Protein AF-A0A7K2AKV0-F1 (afdb_monomer_lite)

Foldseek 3Di:
DDDPDDPPPPVPQAAQQNQPVQQDDPANLNSCPPSVLSNLLSCVVDPCNCRSDVDHHDDDDPDLVPRLQSLLLNVLLCVVVVHDRDPSSLVAADPAAEEHNDHPPPCPDPQNVQQVVAFDPSCVSRSYTGQSLSNCRNPPCSPPDSD

Structure (mmCIF, N/CA/C/O backbone):
data_AF-A0A7K2AKV0-F1
#
_entry.id   AF-A0A7K2AKV0-F1
#
loop_
_atom_site.group_PDB
_atom_site.id
_atom_site.type_symbol
_atom_site.label_atom_id
_atom_site.label_alt_id
_atom_site.label_comp_id
_atom_site.label_asym_id
_atom_site.label_entity_id
_atom_site.label_seq_id
_atom_site.pdbx_PDB_ins_code
_atom_site.Cartn_x
_atom_site.Cartn_y
_atom_site.Cartn_z
_atom_site.occupancy
_atom_site.B_iso_or_equiv
_atom_site.auth_seq_id
_atom_site.auth_comp_id
_atom_site.auth_asym_id
_atom_site.auth_atom_id
_atom_site.pdbx_PDB_model_num
ATOM 1 N N . MET A 1 1 ? 7.715 38.175 28.237 1.00 42.09 1 MET A N 1
ATOM 2 C CA . MET A 1 1 ? 8.351 36.892 27.864 1.00 42.09 1 MET A CA 1
ATOM 3 C C . MET A 1 1 ? 7.402 36.137 26.947 1.00 42.09 1 MET A C 1
ATOM 5 O O . MET A 1 1 ? 6.282 35.895 27.380 1.00 42.09 1 MET A O 1
ATOM 9 N N . PRO A 1 2 ? 7.775 35.818 25.699 1.00 36.16 2 PRO A N 1
ATOM 10 C CA . PRO A 1 2 ? 6.912 35.040 24.821 1.00 36.16 2 PRO A CA 1
ATOM 11 C C . PRO A 1 2 ? 6.928 33.572 25.266 1.00 36.16 2 PRO A C 1
ATOM 13 O O . PRO A 1 2 ? 7.983 32.948 25.382 1.00 36.16 2 PRO A O 1
ATOM 16 N N . THR A 1 3 ? 5.750 33.033 25.563 1.00 41.03 3 THR A N 1
ATOM 17 C CA . THR A 1 3 ? 5.542 31.627 25.902 1.00 41.03 3 THR A CA 1
ATOM 18 C C . THR A 1 3 ? 5.822 30.766 24.670 1.00 41.03 3 THR A C 1
ATOM 20 O O . THR A 1 3 ? 5.156 30.882 23.644 1.00 41.03 3 THR A O 1
ATOM 23 N N . ARG A 1 4 ? 6.828 29.885 24.756 1.00 45.09 4 ARG A N 1
ATOM 24 C CA . ARG A 1 4 ? 7.046 28.819 23.766 1.00 45.09 4 ARG A CA 1
ATOM 25 C C . ARG A 1 4 ? 5.832 27.890 23.792 1.00 45.09 4 ARG A C 1
ATOM 27 O O . ARG A 1 4 ? 5.742 27.012 24.648 1.00 45.09 4 ARG A O 1
ATOM 34 N N . GLY A 1 5 ? 4.899 28.083 22.863 1.00 40.62 5 GLY A N 1
ATOM 35 C CA . GLY A 1 5 ? 3.890 27.076 22.561 1.00 40.62 5 GLY A CA 1
ATOM 36 C C . GLY A 1 5 ? 4.604 25.774 22.203 1.00 40.62 5 GLY A C 1
ATOM 37 O O . GLY A 1 5 ? 5.492 25.772 21.349 1.00 40.62 5 GLY A O 1
ATOM 38 N N . LYS A 1 6 ? 4.271 24.676 22.892 1.00 42.97 6 LYS A N 1
ATOM 39 C CA . LYS A 1 6 ? 4.756 23.346 22.507 1.00 42.97 6 LYS A CA 1
ATOM 40 C C . LYS A 1 6 ? 4.389 23.139 21.033 1.00 42.97 6 LYS A C 1
ATOM 42 O O . LYS A 1 6 ? 3.212 23.314 20.709 1.00 42.97 6 LYS A O 1
ATOM 47 N N . PRO A 1 7 ? 5.331 22.780 20.145 1.00 36.53 7 PRO A N 1
ATOM 48 C CA . PRO A 1 7 ? 4.973 22.411 18.789 1.00 36.53 7 PRO A CA 1
ATOM 49 C C . PRO A 1 7 ? 4.065 21.183 18.871 1.00 36.53 7 PRO A C 1
ATOM 51 O O . PRO A 1 7 ? 4.494 20.072 19.177 1.00 36.53 7 PRO A O 1
ATOM 54 N N . SER A 1 8 ? 2.771 21.409 18.660 1.00 39.66 8 SER A N 1
ATOM 55 C CA . SER A 1 8 ? 1.798 20.356 18.426 1.00 39.66 8 SER A CA 1
ATOM 56 C C . SER A 1 8 ? 2.092 19.813 17.034 1.00 39.66 8 SER A C 1
ATOM 58 O O . SER A 1 8 ? 1.517 20.272 16.047 1.00 39.66 8 SER A O 1
ATOM 60 N N . PHE A 1 9 ? 2.988 18.834 16.947 1.00 36.91 9 PHE A N 1
ATOM 61 C CA . PHE A 1 9 ? 3.059 17.962 15.785 1.00 36.91 9 PHE A CA 1
ATOM 62 C C . PHE A 1 9 ? 1.775 17.131 15.770 1.00 36.91 9 PHE A C 1
ATOM 64 O O . PHE A 1 9 ? 1.745 15.988 16.223 1.00 36.91 9 PHE A O 1
ATOM 71 N N . ARG A 1 10 ? 0.676 17.712 15.273 1.00 40.78 10 ARG A N 1
ATOM 72 C CA . ARG A 1 10 ? -0.409 16.901 14.729 1.00 40.78 10 ARG A CA 1
ATOM 73 C C . ARG A 1 10 ? 0.217 16.200 13.537 1.00 40.78 10 ARG A C 1
ATOM 75 O O . ARG A 1 10 ? 0.353 16.796 12.474 1.00 40.78 10 ARG A O 1
ATOM 82 N N . VAL A 1 11 ? 0.704 14.981 13.756 1.00 48.03 11 VAL A N 1
ATOM 83 C CA . VAL A 1 11 ? 1.132 14.098 12.676 1.00 48.03 11 VAL A CA 1
ATOM 84 C C . VAL A 1 11 ? -0.099 13.938 11.800 1.00 48.03 11 VAL A C 1
ATOM 86 O O . VAL A 1 11 ? -1.074 13.305 12.205 1.00 48.03 11 VAL A O 1
ATOM 89 N N . ARG A 1 12 ? -0.110 14.633 10.662 1.00 55.84 12 ARG A N 1
ATOM 90 C CA . ARG A 1 12 ? -1.173 14.516 9.672 1.00 55.84 12 ARG A CA 1
ATOM 91 C C . ARG A 1 12 ? -1.122 13.065 9.194 1.00 55.84 12 ARG A C 1
ATOM 93 O O . ARG A 1 12 ? -0.135 12.672 8.579 1.00 55.84 12 ARG A O 1
ATOM 100 N N . ARG A 1 13 ? -2.105 12.262 9.610 1.00 66.75 13 ARG A N 1
ATOM 101 C CA . ARG A 1 13 ? -2.218 10.845 9.238 1.00 66.75 13 ARG A CA 1
ATOM 102 C C . ARG A 1 13 ? -2.481 10.788 7.738 1.00 66.75 13 ARG A C 1
ATOM 104 O O . ARG A 1 13 ? -3.388 11.485 7.295 1.00 66.75 13 ARG A O 1
ATOM 111 N N . ARG A 1 14 ? -1.713 9.998 6.987 1.00 79.12 14 ARG A N 1
ATOM 112 C CA . ARG A 1 14 ? -1.933 9.857 5.541 1.00 79.12 14 ARG A CA 1
ATOM 113 C C . ARG A 1 14 ? -3.103 8.930 5.247 1.00 79.12 14 ARG A C 1
ATOM 115 O O . ARG A 1 14 ? -3.079 7.780 5.677 1.00 79.12 14 ARG A O 1
ATOM 122 N N . ALA A 1 15 ? -4.081 9.399 4.485 1.00 89.56 15 ALA A N 1
ATOM 123 C CA . ALA A 1 15 ? -5.055 8.534 3.827 1.00 89.56 15 ALA A CA 1
ATOM 124 C C . ALA A 1 15 ? -4.442 7.887 2.571 1.00 89.56 15 ALA A C 1
ATOM 126 O O . ALA A 1 15 ? -3.445 8.372 2.030 1.00 89.56 15 ALA A O 1
ATOM 127 N N . ALA A 1 16 ? -5.048 6.803 2.081 1.00 83.06 16 ALA A N 1
ATOM 128 C CA . ALA A 1 16 ? -4.631 6.140 0.847 1.00 83.06 16 ALA A CA 1
ATOM 129 C C . ALA A 1 16 ? -4.667 7.112 -0.345 1.00 83.06 16 ALA A C 1
ATOM 131 O O . ALA A 1 16 ? -3.718 7.150 -1.128 1.00 83.06 16 ALA A O 1
ATOM 132 N N . ALA A 1 17 ? -5.698 7.961 -0.411 1.00 90.25 17 ALA A N 1
ATOM 133 C CA . ALA A 1 17 ? -5.867 8.991 -1.433 1.00 90.25 17 ALA A CA 1
ATOM 134 C C . ALA A 1 17 ? -4.683 9.973 -1.545 1.00 90.25 17 ALA A C 1
ATOM 136 O O . ALA A 1 17 ? -4.392 10.483 -2.626 1.00 90.25 17 ALA A O 1
ATOM 137 N N . GLU A 1 18 ? -3.952 10.206 -0.451 1.00 88.62 18 GLU A N 1
ATOM 138 C CA . GLU A 1 18 ? -2.829 11.149 -0.407 1.00 88.62 18 GLU A CA 1
ATOM 139 C C . GLU A 1 18 ? -1.503 10.529 -0.885 1.00 88.62 18 GLU A C 1
ATOM 141 O O . GLU A 1 18 ? -0.507 11.237 -1.013 1.00 88.62 18 GLU A O 1
ATOM 146 N N . LEU A 1 19 ? -1.433 9.216 -1.128 1.00 87.88 19 LEU A N 1
ATOM 147 C CA . LEU A 1 19 ? -0.161 8.530 -1.375 1.00 87.88 19 LEU A CA 1
ATOM 148 C C . LEU A 1 19 ? 0.541 8.897 -2.695 1.00 87.88 19 LEU A C 1
ATOM 150 O O . LEU A 1 19 ? 1.747 9.159 -2.631 1.00 87.88 19 LEU A O 1
ATOM 154 N N . PRO A 1 20 ? -0.126 8.934 -3.868 1.00 88.69 20 PRO A N 1
ATOM 155 C CA . PRO A 1 20 ? 0.562 9.123 -5.148 1.00 88.69 20 PRO A CA 1
ATOM 156 C C . PRO A 1 20 ? 1.412 10.404 -5.234 1.00 88.69 20 PRO A C 1
ATOM 158 O O . PRO A 1 20 ? 2.581 10.295 -5.606 1.00 88.69 20 PRO A O 1
ATOM 161 N N . PRO A 1 21 ? 0.929 11.592 -4.803 1.00 86.06 21 PRO A N 1
ATOM 162 C CA . PRO A 1 21 ? 1.737 12.818 -4.797 1.00 86.06 21 PRO A CA 1
ATOM 163 C C . PRO A 1 21 ? 3.001 12.745 -3.934 1.00 86.06 21 PRO A C 1
ATOM 165 O O . PRO A 1 21 ? 3.918 13.548 -4.094 1.00 86.06 21 PRO A O 1
ATOM 168 N N . HIS A 1 22 ? 3.051 11.815 -2.981 1.00 84.31 22 HIS A N 1
ATOM 169 C CA . HIS A 1 22 ? 4.176 11.662 -2.072 1.00 84.31 22 HIS A CA 1
ATOM 170 C C . HIS A 1 22 ? 5.199 10.621 -2.522 1.00 84.31 22 HIS A C 1
ATOM 172 O O . HIS A 1 22 ? 6.259 10.542 -1.904 1.00 84.31 22 HIS A O 1
ATOM 178 N N . MET A 1 23 ? 4.919 9.852 -3.576 1.00 84.06 23 MET A N 1
ATOM 179 C CA . MET A 1 23 ? 5.795 8.796 -4.094 1.00 84.06 23 MET A CA 1
ATOM 180 C C . MET A 1 23 ? 6.876 9.353 -5.027 1.00 84.06 23 MET A C 1
ATOM 182 O O . MET A 1 23 ? 6.957 8.996 -6.196 1.00 84.06 23 MET A O 1
ATOM 186 N N . VAL A 1 24 ? 7.709 10.256 -4.499 1.00 76.56 24 VAL A N 1
ATOM 187 C CA . VAL A 1 24 ? 8.832 10.871 -5.223 1.00 76.56 24 VAL A CA 1
ATOM 188 C C . VAL A 1 24 ? 10.122 10.110 -4.905 1.00 76.56 24 VAL A C 1
ATOM 190 O O . VAL A 1 24 ? 10.519 10.016 -3.744 1.00 76.56 24 VAL A O 1
ATOM 193 N N . GLY A 1 25 ? 10.783 9.577 -5.930 1.00 73.75 25 GLY A N 1
ATOM 194 C CA . GLY A 1 25 ? 12.087 8.915 -5.843 1.00 73.75 25 GLY A CA 1
ATOM 195 C C . GLY A 1 25 ? 12.704 8.747 -7.232 1.00 73.75 25 GLY A C 1
ATOM 196 O O . GLY A 1 25 ? 11.984 8.807 -8.226 1.00 73.75 25 GLY A O 1
ATOM 197 N N . GLU A 1 26 ? 14.024 8.560 -7.311 1.00 77.56 26 GLU A N 1
ATOM 198 C CA . GLU A 1 26 ? 14.730 8.377 -8.594 1.00 77.56 26 GLU A CA 1
ATOM 199 C C . GLU A 1 26 ? 14.429 7.009 -9.217 1.00 77.56 26 GLU A C 1
ATOM 201 O O . GLU A 1 26 ? 14.427 6.856 -10.436 1.00 77.56 26 GLU A O 1
ATOM 206 N N . THR A 1 27 ? 14.135 6.019 -8.372 1.00 79.75 27 THR A N 1
ATOM 207 C CA . THR A 1 27 ? 13.709 4.678 -8.778 1.00 79.75 27 THR A CA 1
ATOM 208 C C . THR A 1 27 ? 12.384 4.317 -8.113 1.00 79.75 27 THR A C 1
ATOM 210 O O . THR A 1 27 ? 12.032 4.863 -7.064 1.00 79.75 27 THR A O 1
ATOM 213 N N . LEU A 1 28 ? 11.654 3.354 -8.686 1.00 74.19 28 LEU A N 1
ATOM 214 C CA . LEU A 1 28 ? 10.404 2.839 -8.104 1.00 74.19 28 LEU A CA 1
ATOM 215 C C . LEU A 1 28 ? 10.611 2.334 -6.669 1.00 74.19 28 LEU A C 1
ATOM 217 O O . LEU A 1 28 ? 9.822 2.629 -5.772 1.00 74.19 28 LEU A O 1
ATOM 221 N N . PHE A 1 29 ? 11.734 1.648 -6.435 1.00 74.75 29 PHE A N 1
ATOM 222 C CA . PHE A 1 29 ? 12.166 1.228 -5.105 1.00 74.75 29 PHE A CA 1
ATOM 223 C C . PHE A 1 29 ? 12.185 2.404 -4.115 1.00 74.75 29 PHE A C 1
ATOM 225 O O . PHE A 1 29 ? 11.618 2.313 -3.022 1.00 74.75 29 PHE A O 1
ATOM 232 N N . GLN A 1 30 ? 12.804 3.524 -4.499 1.00 75.88 30 GLN A N 1
ATOM 233 C CA . GLN A 1 30 ? 12.894 4.713 -3.652 1.00 75.88 30 GLN A CA 1
ATOM 234 C C . GLN A 1 30 ? 11.533 5.399 -3.472 1.00 75.88 30 GLN A C 1
ATOM 236 O O . GLN A 1 30 ? 11.180 5.752 -2.343 1.00 75.88 30 GLN A O 1
ATOM 241 N N . ALA A 1 31 ? 10.766 5.544 -4.559 1.00 81.19 31 ALA A N 1
ATOM 242 C CA . ALA A 1 31 ? 9.465 6.211 -4.582 1.00 81.19 31 ALA A CA 1
ATOM 243 C C . ALA A 1 31 ? 8.456 5.549 -3.632 1.00 81.19 31 ALA A C 1
ATOM 245 O O . ALA A 1 31 ? 7.705 6.236 -2.938 1.00 81.19 31 ALA A O 1
ATOM 246 N N . TYR A 1 32 ? 8.477 4.217 -3.536 1.00 83.44 32 TYR A N 1
ATOM 247 C CA . TYR A 1 32 ? 7.553 3.469 -2.681 1.00 83.44 32 TYR A CA 1
ATOM 248 C C . TYR A 1 32 ? 7.985 3.414 -1.223 1.00 83.44 32 TYR A C 1
ATOM 250 O O . TYR A 1 32 ? 7.139 3.441 -0.325 1.00 83.44 32 TYR A O 1
ATOM 258 N N . ARG A 1 33 ? 9.294 3.338 -0.962 1.00 80.75 33 ARG A N 1
ATOM 259 C CA . ARG A 1 33 ? 9.821 3.003 0.365 1.00 80.75 33 ARG A CA 1
ATOM 260 C C . ARG A 1 33 ? 9.319 3.938 1.456 1.00 80.75 33 ARG A C 1
ATOM 262 O O . ARG A 1 33 ? 8.755 3.478 2.441 1.00 80.75 33 ARG A O 1
ATOM 269 N N . THR A 1 34 ? 9.527 5.241 1.323 1.00 84.44 34 THR A N 1
ATOM 270 C CA . THR A 1 34 ? 9.254 6.172 2.430 1.00 84.44 34 THR A CA 1
ATOM 271 C C . THR A 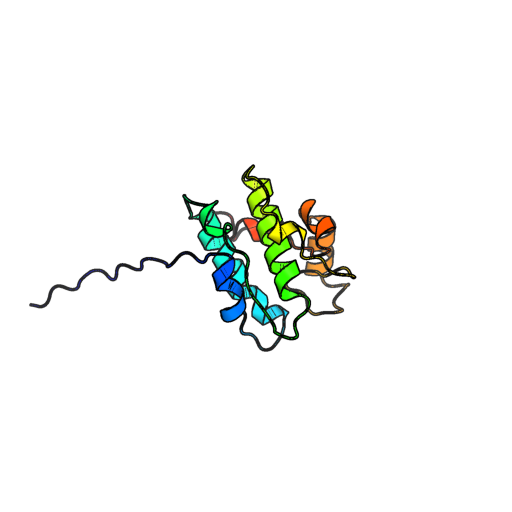1 34 ? 7.757 6.441 2.640 1.00 84.44 34 THR A C 1
ATOM 273 O O . THR A 1 34 ? 7.288 6.301 3.773 1.00 84.44 34 THR A O 1
ATOM 276 N N . PRO A 1 35 ? 6.972 6.797 1.608 1.00 89.06 35 PRO A N 1
ATOM 277 C CA . PRO A 1 35 ? 5.576 7.199 1.793 1.00 89.06 35 PRO A CA 1
ATOM 278 C C . PRO A 1 35 ? 4.678 6.036 2.199 1.00 89.06 35 PRO A C 1
ATOM 280 O O . PRO A 1 35 ? 3.827 6.204 3.070 1.00 89.06 35 PRO A O 1
ATOM 283 N N . LEU A 1 36 ? 4.899 4.850 1.625 1.00 91.44 36 LEU A N 1
ATOM 284 C CA . LEU A 1 36 ? 4.090 3.674 1.925 1.00 91.44 36 LEU A CA 1
ATOM 285 C C . LEU A 1 36 ? 4.389 3.136 3.329 1.00 91.44 36 LEU A C 1
ATOM 287 O O . LEU A 1 36 ? 3.467 2.830 4.081 1.00 91.44 36 LEU A O 1
ATOM 291 N N . LEU A 1 37 ? 5.661 3.126 3.750 1.00 90.38 37 LEU A N 1
ATOM 292 C CA . LEU A 1 37 ? 6.011 2.826 5.142 1.00 90.38 37 LEU A CA 1
ATOM 293 C C . LEU A 1 37 ? 5.433 3.864 6.112 1.00 90.38 37 LEU A C 1
ATOM 295 O O . LEU A 1 37 ? 5.006 3.507 7.210 1.00 90.38 37 LEU A O 1
ATOM 299 N N . GLN A 1 38 ? 5.403 5.146 5.738 1.00 91.12 38 GLN A N 1
ATOM 300 C CA . GLN A 1 38 ? 4.768 6.164 6.572 1.00 91.12 38 GLN A CA 1
ATOM 301 C C . GLN A 1 38 ? 3.255 5.936 6.685 1.00 91.12 38 GLN A C 1
ATOM 303 O O . GLN A 1 38 ? 2.734 6.003 7.793 1.00 91.12 38 GLN A O 1
ATOM 308 N N . PHE A 1 39 ? 2.572 5.598 5.589 1.00 94.88 39 PHE A N 1
ATOM 309 C CA . PHE A 1 39 ? 1.153 5.236 5.608 1.00 94.88 39 PHE A CA 1
ATOM 310 C C . PHE A 1 39 ? 0.871 4.059 6.551 1.00 94.88 39 PHE A C 1
ATOM 312 O O . PHE A 1 39 ? -0.011 4.159 7.401 1.00 94.88 39 PHE A O 1
ATOM 319 N N . VAL A 1 40 ? 1.671 2.988 6.498 1.00 95.81 40 VAL A N 1
ATOM 320 C CA . VAL A 1 40 ? 1.541 1.866 7.447 1.00 95.81 40 VAL A CA 1
ATOM 321 C C . VAL A 1 40 ? 1.767 2.326 8.895 1.00 95.81 40 VAL A C 1
ATOM 323 O O . VAL A 1 40 ? 1.041 1.924 9.806 1.00 95.81 40 VAL A O 1
ATOM 326 N N . ALA A 1 41 ? 2.750 3.203 9.126 1.00 94.19 41 ALA A N 1
ATOM 327 C CA . ALA A 1 41 ? 3.001 3.768 10.451 1.00 94.19 41 ALA A CA 1
ATOM 328 C C . ALA A 1 41 ? 1.810 4.571 10.980 1.00 94.19 41 ALA A C 1
ATOM 330 O O . ALA A 1 41 ? 1.500 4.507 12.171 1.00 94.19 41 ALA A O 1
ATOM 331 N N . ASP A 1 42 ? 1.156 5.330 10.108 1.00 94.56 42 ASP A N 1
ATOM 332 C CA . ASP A 1 42 ? -0.025 6.113 10.447 1.00 94.56 42 ASP A CA 1
ATOM 333 C C . ASP A 1 42 ? -1.231 5.198 10.689 1.00 94.56 42 ASP A C 1
ATOM 335 O O . ASP A 1 42 ? -1.954 5.404 11.663 1.00 94.56 42 ASP A O 1
ATOM 339 N N . TRP A 1 43 ? -1.385 4.131 9.898 1.00 96.00 43 TRP A N 1
ATOM 340 C CA . TRP A 1 43 ? -2.430 3.117 10.064 1.00 96.00 43 TRP A CA 1
ATOM 341 C C . TRP A 1 43 ? -2.364 2.451 11.435 1.00 96.00 43 TRP A C 1
ATOM 343 O O . TRP A 1 43 ? -3.362 2.380 12.155 1.00 96.00 43 TRP A O 1
ATOM 353 N N . ASN A 1 44 ? -1.170 2.007 11.833 1.00 95.56 44 ASN A N 1
ATOM 354 C CA . ASN A 1 44 ? -0.964 1.334 13.115 1.00 95.56 44 ASN A CA 1
ATOM 355 C C . ASN A 1 44 ? -1.219 2.256 14.316 1.00 95.56 44 ASN A C 1
ATOM 357 O O . ASN A 1 44 ? -1.544 1.778 15.400 1.00 95.56 44 ASN A O 1
ATOM 361 N N . ARG A 1 45 ? -1.124 3.578 14.127 1.00 93.69 45 ARG A N 1
ATOM 362 C CA . ARG A 1 45 ? -1.448 4.587 15.149 1.00 93.69 45 ARG A CA 1
ATOM 363 C C . ARG A 1 45 ? -2.874 5.122 15.038 1.00 93.69 45 ARG A C 1
ATOM 365 O O . ARG A 1 45 ? -3.298 5.891 15.903 1.00 93.69 45 ARG A O 1
ATOM 372 N N . SER A 1 46 ? -3.602 4.774 13.978 1.00 93.50 46 SER A N 1
ATOM 373 C CA . SER A 1 46 ? -4.941 5.293 13.745 1.00 93.50 46 SER A CA 1
ATOM 374 C C . SER A 1 46 ? -5.994 4.481 14.489 1.00 93.50 46 SER A C 1
ATOM 376 O O . SER A 1 46 ? -6.040 3.248 14.433 1.00 93.50 46 SER A O 1
ATOM 378 N N . THR A 1 47 ? -6.881 5.211 15.155 1.00 93.25 47 THR A N 1
ATOM 379 C CA . THR A 1 47 ? -8.146 4.711 15.706 1.00 93.25 47 THR A CA 1
ATOM 380 C C . THR A 1 47 ? -9.251 4.658 14.654 1.00 93.25 47 THR A C 1
ATOM 382 O O . THR A 1 47 ? -10.214 3.926 14.834 1.00 93.25 47 THR A O 1
ATOM 385 N N . ASP A 1 48 ? -9.101 5.406 13.561 1.00 94.56 48 ASP A N 1
ATOM 386 C CA . ASP A 1 48 ? -10.061 5.485 12.465 1.00 94.56 48 ASP A CA 1
ATOM 387 C C . ASP A 1 48 ? -9.399 4.947 11.196 1.00 94.56 48 ASP A C 1
ATOM 389 O O . ASP A 1 48 ? -8.706 5.658 10.469 1.00 94.56 48 ASP A O 1
ATOM 393 N N . LYS A 1 49 ? -9.486 3.628 11.032 1.00 95.25 49 LYS A N 1
ATOM 394 C CA . LYS A 1 49 ? -8.875 2.898 9.915 1.00 95.25 49 LYS A CA 1
ATOM 395 C C . LYS A 1 49 ? -9.746 2.941 8.663 1.00 95.25 49 LYS A C 1
ATOM 397 O O . LYS A 1 49 ? -9.208 2.919 7.565 1.00 95.25 49 LYS A O 1
ATOM 402 N N . VAL A 1 50 ? -11.065 3.034 8.835 1.00 95.62 50 VAL A N 1
ATOM 403 C CA . VAL A 1 50 ? -12.029 3.092 7.730 1.00 95.62 50 VAL A CA 1
ATOM 404 C C . VAL A 1 50 ? -11.819 4.374 6.927 1.00 95.62 50 VAL A C 1
ATOM 406 O O . VAL A 1 50 ? -11.600 4.287 5.723 1.00 95.62 50 VAL A O 1
ATOM 409 N N . ALA A 1 51 ? -11.741 5.533 7.591 1.00 94.00 51 ALA A N 1
ATOM 410 C CA . ALA A 1 51 ? -11.517 6.811 6.912 1.00 94.00 51 ALA A CA 1
ATOM 411 C C . ALA A 1 51 ? -10.189 6.865 6.132 1.00 94.00 51 ALA A C 1
ATOM 413 O O . ALA A 1 51 ? -10.071 7.560 5.129 1.00 94.00 51 ALA A O 1
ATOM 414 N N . MET A 1 52 ? -9.167 6.112 6.556 1.00 95.44 52 MET A N 1
ATOM 415 C CA . MET A 1 52 ? -7.874 6.092 5.861 1.00 95.44 52 MET A CA 1
ATOM 416 C C . MET A 1 52 ? -7.919 5.409 4.490 1.00 95.44 52 MET A C 1
ATOM 418 O O . MET A 1 52 ? -7.003 5.620 3.698 1.00 95.44 52 MET A O 1
ATOM 422 N N . VAL A 1 53 ? -8.918 4.565 4.225 1.00 96.50 53 VAL A N 1
ATOM 423 C CA . VAL A 1 53 ? -9.012 3.743 3.001 1.00 96.50 53 VAL A CA 1
ATOM 424 C C . VAL A 1 53 ? -10.331 3.935 2.255 1.00 96.50 53 VAL A C 1
ATOM 426 O O . VAL A 1 53 ? -10.587 3.235 1.277 1.00 96.50 53 VAL A O 1
ATOM 429 N N . GLU A 1 54 ? -11.166 4.862 2.722 1.00 94.06 54 GLU A N 1
ATOM 430 C CA . GLU A 1 54 ? -12.464 5.181 2.131 1.00 94.06 54 GLU A CA 1
ATOM 431 C C . GLU A 1 54 ? -12.308 5.678 0.691 1.00 94.06 54 GLU A C 1
ATOM 433 O O . GLU A 1 54 ? -12.938 5.151 -0.225 1.00 94.06 54 GLU A O 1
ATOM 438 N N . GLU A 1 55 ? -11.401 6.632 0.484 1.00 92.94 55 GLU A N 1
ATOM 439 C CA . GLU A 1 55 ? -11.132 7.213 -0.826 1.00 92.94 55 GLU A CA 1
ATOM 440 C C . GLU A 1 55 ? -9.974 6.509 -1.539 1.00 92.94 55 GLU A C 1
ATOM 442 O O . GLU A 1 55 ? -8.898 6.274 -0.974 1.00 92.94 55 GLU A O 1
ATOM 447 N N . ALA A 1 56 ? -10.199 6.205 -2.818 1.00 91.75 56 ALA A N 1
ATOM 448 C CA . ALA A 1 56 ? -9.189 5.627 -3.686 1.00 91.75 56 ALA A CA 1
ATOM 449 C C . ALA A 1 56 ? -8.100 6.660 -4.038 1.00 91.75 56 ALA A C 1
ATOM 451 O O . ALA A 1 56 ? -8.412 7.827 -4.292 1.00 91.75 56 ALA A O 1
ATOM 452 N N . PRO A 1 57 ? -6.822 6.252 -4.122 1.00 92.81 57 PRO A N 1
ATOM 453 C CA . PRO A 1 57 ? -5.782 7.073 -4.732 1.00 92.81 57 PRO A CA 1
ATOM 454 C C . PRO A 1 57 ? -6.040 7.307 -6.221 1.00 92.81 57 PRO A C 1
ATOM 456 O O . PRO A 1 57 ? -6.397 6.389 -6.955 1.00 92.81 57 PRO A O 1
ATOM 459 N N . PHE A 1 58 ? -5.767 8.531 -6.675 1.00 89.00 58 PHE A N 1
ATOM 460 C CA . PHE A 1 58 ? -5.784 8.896 -8.088 1.00 89.00 58 PHE A CA 1
ATOM 461 C C . PHE A 1 58 ? -4.360 9.082 -8.621 1.00 89.00 58 PHE A C 1
ATOM 463 O O . PHE A 1 58 ? -3.549 9.789 -8.018 1.00 89.00 58 PHE A O 1
ATOM 470 N N . TYR A 1 59 ? -4.052 8.451 -9.755 1.00 87.69 59 TYR A N 1
ATOM 471 C CA . TYR A 1 59 ? -2.753 8.558 -10.412 1.00 87.69 59 TYR A CA 1
ATOM 472 C C . TYR A 1 59 ? -2.866 8.319 -11.920 1.00 87.69 59 TYR A C 1
ATOM 474 O O . TYR A 1 59 ? -3.336 7.266 -12.342 1.00 87.69 59 TYR A O 1
ATOM 482 N N . GLU A 1 60 ? -2.379 9.273 -12.715 1.00 85.38 60 GLU A N 1
ATOM 483 C CA . GLU A 1 60 ? -2.343 9.208 -14.190 1.00 85.38 60 GLU A CA 1
ATOM 484 C C . GLU A 1 60 ? -0.917 9.073 -14.752 1.00 85.38 60 GLU A C 1
ATOM 486 O O . GLU A 1 60 ? -0.697 9.203 -15.956 1.00 85.38 60 GLU A O 1
ATOM 491 N N . GLY A 1 61 ? 0.083 8.859 -13.894 1.00 84.19 61 GLY A N 1
ATOM 492 C CA . GLY A 1 61 ? 1.465 8.732 -14.347 1.00 84.19 61 GLY A CA 1
ATOM 493 C C . GLY A 1 61 ? 1.769 7.373 -14.998 1.00 84.19 61 GLY A C 1
ATOM 494 O O . GLY A 1 61 ? 0.963 6.444 -14.940 1.00 84.19 61 GLY A O 1
ATOM 495 N N . PRO A 1 62 ? 2.959 7.227 -15.609 1.00 86.62 62 PRO A N 1
ATOM 496 C CA . PRO A 1 62 ? 3.324 6.039 -16.385 1.00 86.62 62 PRO A CA 1
ATOM 497 C C . PRO A 1 62 ? 3.659 4.810 -15.524 1.00 86.62 62 PRO A C 1
ATOM 499 O O . PRO A 1 62 ? 3.870 3.719 -16.055 1.00 86.62 62 PRO A O 1
ATOM 502 N N . ASP A 1 63 ? 3.757 4.971 -14.204 1.00 88.50 63 ASP A N 1
ATOM 503 C CA . ASP A 1 63 ? 4.134 3.898 -13.296 1.00 88.50 63 ASP A CA 1
ATOM 504 C C . ASP A 1 63 ? 2.983 2.905 -13.065 1.00 88.50 63 ASP A C 1
ATOM 506 O O . ASP A 1 63 ? 2.123 3.075 -12.197 1.00 88.50 63 ASP A O 1
ATOM 510 N N . LYS A 1 64 ? 3.012 1.813 -13.832 1.00 90.00 64 LYS A N 1
ATOM 511 C CA . LYS A 1 64 ? 2.037 0.721 -13.735 1.00 90.00 64 LYS A CA 1
ATOM 512 C C . LYS A 1 64 ? 2.060 -0.031 -12.394 1.00 90.00 64 LYS A C 1
ATOM 514 O O . LYS A 1 64 ? 1.098 -0.740 -12.104 1.00 90.00 64 LYS A O 1
ATOM 519 N N . TYR A 1 65 ? 3.124 0.076 -11.591 1.00 90.75 65 TYR A N 1
ATOM 520 C CA . TYR A 1 65 ? 3.262 -0.677 -10.338 1.00 90.75 65 TYR A CA 1
ATOM 521 C C . TYR A 1 65 ? 2.677 0.063 -9.130 1.00 90.75 65 TYR A C 1
ATOM 523 O O . TYR A 1 65 ? 2.399 -0.575 -8.110 1.00 90.75 65 TYR A O 1
ATOM 531 N N . LEU A 1 66 ? 2.420 1.371 -9.243 1.00 91.62 66 LEU A N 1
ATOM 532 C CA . LEU A 1 66 ? 2.026 2.220 -8.119 1.00 91.62 66 LEU A CA 1
ATOM 533 C C . LEU A 1 66 ? 0.684 1.820 -7.487 1.00 91.62 66 LEU A C 1
ATOM 535 O O . LEU A 1 66 ? 0.633 1.463 -6.308 1.00 91.62 66 LEU A O 1
ATOM 539 N N . LEU A 1 67 ? -0.411 1.877 -8.253 1.00 94.75 67 LEU A N 1
ATOM 540 C CA . LEU A 1 67 ? -1.756 1.594 -7.732 1.00 94.75 67 LEU A CA 1
ATOM 541 C C . LEU A 1 67 ? -1.910 0.137 -7.251 1.00 94.75 67 LEU A C 1
ATOM 543 O O . LEU A 1 67 ? -2.457 -0.059 -6.160 1.00 94.75 67 LEU A O 1
ATOM 547 N N . PRO A 1 68 ? -1.385 -0.890 -7.958 1.00 95.25 68 PRO A N 1
ATOM 548 C CA . PRO A 1 68 ? -1.353 -2.257 -7.435 1.00 95.25 68 PRO A CA 1
ATOM 549 C C . PRO A 1 68 ? -0.547 -2.393 -6.139 1.00 95.25 68 PRO A C 1
ATOM 551 O O . PRO A 1 68 ? -0.974 -3.110 -5.236 1.00 95.25 68 PRO A O 1
ATOM 554 N N . SER A 1 69 ? 0.580 -1.683 -6.006 1.00 94.94 69 SER A N 1
ATOM 555 C CA . SER A 1 69 ? 1.409 -1.718 -4.793 1.00 94.94 69 SER A CA 1
ATOM 556 C C . SER A 1 69 ? 0.703 -1.116 -3.581 1.00 94.94 69 SER A C 1
ATOM 558 O O . SER A 1 69 ? 0.699 -1.723 -2.508 1.00 94.94 69 SER A O 1
ATOM 560 N N . ILE A 1 70 ? 0.060 0.046 -3.749 1.00 96.06 70 ILE A N 1
ATOM 561 C CA . ILE A 1 70 ? -0.771 0.652 -2.698 1.00 96.06 70 ILE A CA 1
ATOM 562 C C . ILE A 1 70 ? -1.898 -0.311 -2.314 1.00 96.06 70 ILE A C 1
ATOM 564 O O . ILE A 1 70 ? -2.103 -0.586 -1.132 1.00 96.06 70 ILE A O 1
ATOM 568 N N . SER A 1 71 ? -2.590 -0.862 -3.313 1.00 97.44 71 SER A N 1
ATOM 569 C CA . SER A 1 71 ? -3.735 -1.750 -3.106 1.00 97.44 71 SER A CA 1
ATOM 570 C C . SER A 1 71 ? -3.347 -3.027 -2.367 1.00 97.44 71 SER A C 1
ATOM 572 O O . SER A 1 71 ? -4.038 -3.404 -1.428 1.00 97.44 71 SER A O 1
ATOM 574 N N . ALA A 1 72 ? -2.213 -3.648 -2.695 1.00 97.62 72 ALA A N 1
ATOM 575 C CA . ALA A 1 72 ? -1.735 -4.840 -1.999 1.00 97.62 72 ALA A CA 1
ATOM 576 C C . ALA A 1 72 ? -1.453 -4.592 -0.512 1.00 97.62 72 ALA A C 1
ATOM 578 O O . ALA A 1 72 ? -1.856 -5.390 0.339 1.00 97.62 72 ALA A O 1
ATOM 579 N N . VAL A 1 73 ? -0.807 -3.469 -0.179 1.00 97.56 73 VAL A N 1
ATOM 580 C CA . VAL A 1 73 ? -0.555 -3.102 1.222 1.00 97.56 73 VAL A CA 1
ATOM 581 C C . VAL A 1 73 ? -1.864 -2.795 1.946 1.00 97.56 73 VAL A C 1
ATOM 583 O O . VAL A 1 73 ? -2.082 -3.297 3.048 1.00 97.56 73 VAL A O 1
ATOM 586 N N . VAL A 1 74 ? -2.760 -2.020 1.328 1.00 98.00 74 VAL A N 1
ATOM 587 C CA . VAL A 1 74 ? -4.066 -1.687 1.914 1.00 98.00 74 VAL A CA 1
ATOM 588 C C . VAL A 1 74 ? -4.912 -2.938 2.132 1.00 98.00 74 VAL A C 1
ATOM 590 O O . VAL A 1 74 ? -5.468 -3.100 3.215 1.00 98.00 74 VAL A O 1
ATOM 593 N N . HIS A 1 75 ? -4.960 -3.854 1.165 1.00 98.44 75 HIS A N 1
ATOM 594 C CA . HIS A 1 75 ? -5.684 -5.116 1.286 1.00 98.44 75 HIS A CA 1
ATOM 595 C C . HIS A 1 75 ? -5.187 -5.914 2.490 1.00 98.44 75 HIS A C 1
ATOM 597 O O . HIS A 1 75 ? -5.988 -6.300 3.332 1.00 98.44 75 HIS A O 1
ATOM 603 N N . ALA A 1 76 ? -3.871 -6.107 2.620 1.00 98.31 76 ALA A N 1
ATOM 604 C CA . ALA A 1 76 ? -3.306 -6.848 3.742 1.00 98.31 76 ALA A CA 1
ATOM 605 C C . ALA A 1 76 ? -3.564 -6.168 5.100 1.00 98.31 76 ALA A C 1
ATOM 607 O O . ALA A 1 76 ? -3.819 -6.850 6.091 1.00 98.31 76 ALA A O 1
ATOM 608 N N . LEU A 1 77 ? -3.524 -4.832 5.168 1.00 98.12 77 LEU A N 1
ATOM 609 C CA . LEU A 1 77 ? -3.848 -4.092 6.392 1.00 98.12 77 LEU A CA 1
ATOM 610 C C . LEU A 1 77 ? -5.323 -4.223 6.785 1.00 98.12 77 LEU A C 1
ATOM 612 O O . LEU A 1 77 ? -5.622 -4.424 7.963 1.00 98.12 77 LEU A O 1
ATOM 616 N N . VAL A 1 78 ? -6.223 -4.096 5.809 1.00 97.94 78 VAL A N 1
ATOM 617 C CA . VAL A 1 78 ? -7.677 -4.184 5.982 1.00 97.94 78 VAL A CA 1
ATOM 618 C C . VAL A 1 78 ? -8.096 -5.598 6.379 1.00 97.94 78 VAL A C 1
ATOM 620 O O . VAL A 1 78 ? -8.830 -5.752 7.355 1.00 97.94 78 VAL A O 1
ATOM 623 N N . ASP A 1 79 ? -7.558 -6.611 5.699 1.00 97.88 79 ASP A N 1
ATOM 624 C CA . ASP A 1 79 ? -7.761 -8.028 6.012 1.00 97.88 79 ASP A CA 1
ATOM 625 C C . ASP A 1 79 ? -7.287 -8.349 7.437 1.00 97.88 79 ASP A C 1
ATOM 627 O O . ASP A 1 79 ? -8.063 -8.827 8.263 1.00 97.88 79 ASP A O 1
ATOM 631 N N . ARG A 1 80 ? -6.064 -7.933 7.800 1.00 96.75 80 ARG A N 1
ATOM 632 C CA . ARG A 1 80 ? -5.527 -8.099 9.162 1.00 96.75 80 ARG A CA 1
ATOM 633 C C . ARG A 1 80 ? -6.370 -7.406 10.237 1.00 96.75 80 ARG A C 1
ATOM 635 O O . ARG A 1 80 ? -6.371 -7.834 11.389 1.00 96.75 80 ARG A O 1
ATOM 642 N N . ALA A 1 81 ? -7.051 -6.316 9.891 1.00 96.56 81 ALA A N 1
ATOM 643 C CA . ALA A 1 81 ? -7.936 -5.591 10.797 1.00 96.56 81 ALA A CA 1
ATOM 644 C C . ALA A 1 81 ? -9.375 -6.143 10.824 1.00 96.56 81 ALA A C 1
ATOM 646 O O . ALA A 1 81 ? -10.202 -5.581 11.542 1.00 96.56 81 ALA A O 1
ATOM 647 N N . ASN A 1 82 ? -9.677 -7.217 10.080 1.00 97.12 82 ASN A N 1
ATOM 648 C CA . ASN A 1 82 ? -11.025 -7.762 9.883 1.00 97.12 82 ASN A CA 1
ATOM 649 C C . ASN A 1 82 ? -12.036 -6.704 9.400 1.00 97.12 82 ASN A C 1
ATOM 651 O O . ASN A 1 82 ? -13.189 -6.683 9.832 1.00 97.12 82 ASN A O 1
ATOM 655 N N . LEU A 1 83 ? -11.593 -5.794 8.530 1.00 97.00 83 LEU A N 1
ATOM 656 C CA . LEU A 1 83 ? -12.440 -4.773 7.918 1.00 97.00 83 LEU A CA 1
ATOM 657 C C . LEU A 1 83 ? -12.848 -5.197 6.500 1.00 97.00 83 LEU A C 1
ATOM 659 O O . LEU A 1 83 ? -12.170 -5.984 5.840 1.00 97.00 83 LEU A O 1
ATOM 663 N N . THR A 1 84 ? -13.954 -4.645 6.003 1.00 96.94 84 THR A N 1
ATOM 664 C CA . THR A 1 84 ? -14.376 -4.862 4.614 1.00 96.94 84 THR A CA 1
ATOM 665 C C . THR A 1 84 ? -13.368 -4.235 3.656 1.00 96.94 84 THR A C 1
ATOM 667 O O . THR A 1 84 ? -13.109 -3.035 3.723 1.00 96.94 84 THR A O 1
ATOM 670 N N . VAL A 1 85 ? -12.832 -5.038 2.733 1.00 96.81 85 VAL A N 1
ATOM 671 C CA . VAL A 1 85 ? -11.927 -4.572 1.670 1.00 96.81 85 VAL A CA 1
ATOM 672 C C . VAL A 1 85 ? -12.681 -3.638 0.713 1.00 96.81 85 VAL A C 1
ATOM 674 O O . VAL A 1 85 ? -13.628 -4.109 0.073 1.00 96.81 85 VAL A O 1
ATOM 677 N N . PRO A 1 86 ? -12.275 -2.357 0.574 1.00 97.00 86 PRO A N 1
ATOM 678 C CA . PRO A 1 86 ?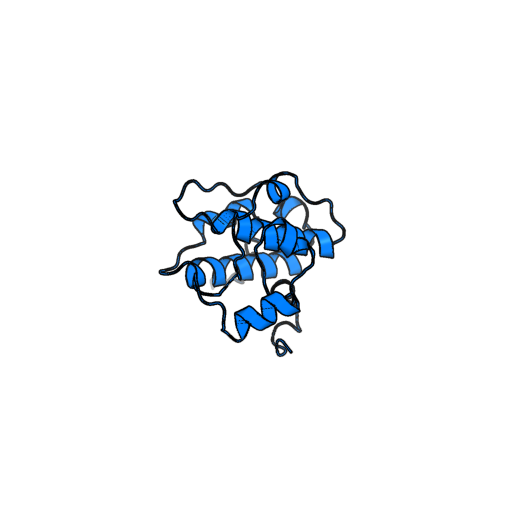 -12.895 -1.428 -0.368 1.00 97.00 86 PRO A CA 1
ATOM 679 C C . PRO A 1 86 ? -12.838 -1.941 -1.809 1.00 97.00 86 PRO A C 1
ATOM 681 O O . PRO A 1 86 ? -11.890 -2.626 -2.198 1.00 97.00 86 PRO A O 1
ATOM 684 N N . GLN A 1 87 ? -13.833 -1.584 -2.624 1.00 96.69 87 GLN A N 1
ATOM 685 C CA . GLN A 1 87 ? -13.906 -2.054 -4.009 1.00 96.69 87 GLN A CA 1
ATOM 686 C C . GLN A 1 87 ? -12.673 -1.639 -4.824 1.00 96.69 87 GLN A C 1
ATOM 688 O O . GLN A 1 87 ? -12.082 -2.492 -5.483 1.00 96.69 87 GLN A O 1
ATOM 693 N N . TRP A 1 88 ? -12.242 -0.378 -4.707 1.00 96.62 88 TRP A N 1
ATOM 694 C CA . TRP A 1 88 ? -11.100 0.161 -5.455 1.00 96.62 88 TRP A CA 1
ATOM 695 C C . TRP A 1 88 ? -9.817 -0.648 -5.234 1.00 96.62 88 TRP A C 1
ATOM 697 O O . TRP A 1 88 ? -9.032 -0.847 -6.154 1.00 96.62 88 TRP A O 1
ATOM 707 N N . VAL A 1 89 ? -9.628 -1.208 -4.033 1.00 97.75 89 VAL A N 1
ATOM 708 C CA . VAL A 1 89 ? -8.471 -2.057 -3.730 1.00 97.75 89 VAL A CA 1
ATOM 709 C C . VAL A 1 89 ? -8.460 -3.262 -4.666 1.00 97.75 89 VAL A C 1
ATOM 711 O O . VAL A 1 89 ? -7.435 -3.589 -5.256 1.00 97.75 89 VAL A O 1
ATOM 714 N N . ARG A 1 90 ? -9.610 -3.913 -4.865 1.00 96.25 90 ARG A N 1
ATOM 715 C CA . ARG A 1 90 ? -9.710 -5.135 -5.675 1.00 96.25 90 ARG A CA 1
ATOM 716 C C . ARG A 1 90 ? -9.490 -4.891 -7.170 1.00 96.25 90 ARG A C 1
ATOM 718 O O . ARG A 1 90 ? -9.170 -5.848 -7.874 1.00 96.25 90 ARG A O 1
ATOM 725 N N . GLU A 1 91 ? -9.644 -3.658 -7.641 1.00 95.94 91 GLU A N 1
ATOM 726 C CA . GLU A 1 91 ? -9.577 -3.291 -9.061 1.00 95.94 91 GLU A CA 1
ATOM 727 C C . GLU A 1 91 ? -8.139 -3.208 -9.595 1.00 95.94 91 GLU A C 1
ATOM 729 O O . GLU A 1 91 ? -7.915 -3.357 -10.798 1.00 95.94 91 GLU A O 1
ATOM 734 N N . HIS A 1 92 ? -7.143 -3.050 -8.720 1.00 95.75 92 HIS A N 1
ATOM 735 C CA . HIS A 1 92 ? -5.751 -2.872 -9.127 1.00 95.75 92 HIS A CA 1
ATOM 736 C C . HIS A 1 92 ? -4.922 -4.147 -8.951 1.00 95.75 92 HIS A C 1
ATOM 738 O O . HIS A 1 92 ? -4.668 -4.599 -7.834 1.00 95.75 92 HIS A O 1
ATOM 744 N N . ARG A 1 93 ? -4.436 -4.702 -10.065 1.00 95.94 93 ARG A N 1
ATOM 745 C CA . ARG A 1 93 ? -3.561 -5.884 -10.109 1.00 95.94 93 ARG A CA 1
ATOM 746 C C . ARG A 1 93 ? -2.549 -5.774 -11.242 1.00 95.94 93 ARG A C 1
ATOM 748 O O . ARG A 1 93 ? -2.820 -5.120 -12.247 1.00 95.94 93 ARG A O 1
ATOM 755 N N . LEU A 1 94 ? -1.416 -6.449 -11.098 1.00 94.88 94 LEU A N 1
ATOM 756 C CA . LEU A 1 94 ? -0.416 -6.559 -12.156 1.00 94.88 94 LEU A CA 1
ATOM 757 C C . LEU A 1 94 ? -0.655 -7.773 -13.056 1.00 94.88 94 LEU A C 1
ATOM 759 O O . LEU A 1 94 ? -1.349 -8.723 -12.698 1.00 94.88 94 LEU A O 1
ATOM 763 N N . ALA A 1 95 ? -0.058 -7.733 -14.247 1.00 93.19 95 ALA A N 1
ATOM 764 C CA . ALA A 1 95 ? -0.003 -8.856 -15.184 1.00 93.19 95 ALA A CA 1
ATOM 765 C C . ALA A 1 95 ? 1.211 -9.771 -14.951 1.00 93.19 95 ALA A C 1
ATOM 767 O O . ALA A 1 95 ? 1.316 -10.819 -15.585 1.00 93.19 95 ALA A O 1
ATOM 768 N N . GLU A 1 96 ? 2.112 -9.394 -14.049 1.00 91.38 96 GLU A N 1
ATOM 769 C CA . GLU A 1 96 ? 3.332 -10.116 -13.695 1.00 91.38 96 GLU A CA 1
ATOM 770 C C . GLU A 1 96 ? 3.613 -9.957 -12.199 1.00 91.38 96 GLU A C 1
ATOM 772 O O . GLU A 1 96 ? 3.053 -9.064 -11.560 1.00 91.38 96 GLU A O 1
ATOM 777 N N . ASP A 1 97 ? 4.427 -10.854 -11.644 1.00 92.19 97 ASP A N 1
ATOM 778 C CA . ASP A 1 97 ? 4.762 -10.827 -10.224 1.00 92.19 97 ASP A CA 1
ATOM 779 C C . ASP A 1 97 ? 5.780 -9.721 -9.947 1.00 92.19 97 ASP A C 1
ATOM 781 O O . ASP A 1 97 ? 6.777 -9.572 -10.651 1.00 92.19 97 ASP A O 1
ATOM 785 N N . TRP A 1 98 ? 5.521 -8.956 -8.894 1.00 90.50 98 TRP A N 1
ATOM 786 C CA . TRP A 1 98 ? 6.342 -7.839 -8.447 1.00 90.50 98 TRP A CA 1
ATOM 787 C C . TRP A 1 98 ? 6.611 -7.976 -6.953 1.00 90.50 98 TRP A C 1
ATOM 789 O O . TRP A 1 98 ? 5.677 -8.193 -6.183 1.00 90.50 98 TRP A O 1
ATOM 799 N N . VAL A 1 99 ? 7.860 -7.811 -6.516 1.00 91.69 99 VAL A N 1
ATOM 800 C CA . VAL A 1 99 ? 8.169 -7.663 -5.089 1.00 91.69 99 VAL A CA 1
ATOM 801 C C . VAL A 1 99 ? 8.345 -6.187 -4.775 1.00 91.69 99 VAL A C 1
ATOM 803 O O . VAL A 1 99 ? 9.227 -5.511 -5.302 1.00 91.69 99 VAL A O 1
ATOM 806 N N . LEU A 1 100 ? 7.504 -5.692 -3.874 1.00 88.75 100 LEU A N 1
ATOM 807 C CA . LEU A 1 100 ? 7.580 -4.334 -3.370 1.00 88.75 100 LEU A CA 1
ATOM 808 C C . LEU A 1 100 ? 8.935 -4.100 -2.695 1.00 88.75 100 LEU A C 1
ATOM 810 O O . LEU A 1 100 ? 9.394 -4.916 -1.896 1.00 88.75 100 LEU A O 1
ATOM 814 N N . LEU A 1 101 ? 9.526 -2.932 -2.948 1.00 81.69 101 LEU A N 1
ATOM 815 C CA . LEU A 1 101 ? 10.858 -2.575 -2.451 1.00 81.69 101 LEU A CA 1
ATOM 816 C C . LEU A 1 101 ? 11.968 -3.517 -2.960 1.00 81.69 101 LEU A C 1
ATOM 818 O O . LEU A 1 101 ? 12.974 -3.692 -2.280 1.00 81.69 101 LEU A O 1
ATOM 822 N N . CYS A 1 102 ? 11.823 -4.085 -4.153 1.00 84.00 102 CYS A N 1
ATOM 823 C CA . CYS A 1 102 ? 12.941 -4.590 -4.954 1.00 84.00 102 CYS A CA 1
ATOM 824 C C . CYS A 1 102 ? 13.028 -3.782 -6.252 1.00 84.00 102 CYS A C 1
ATOM 826 O O . CYS A 1 102 ? 12.078 -3.078 -6.605 1.00 84.00 102 CYS A O 1
ATOM 828 N N . GLU A 1 103 ? 14.159 -3.834 -6.950 1.00 79.81 103 GLU A N 1
ATOM 829 C CA . GLU A 1 103 ? 14.207 -3.269 -8.300 1.00 79.81 103 GLU A CA 1
ATOM 830 C C . GLU A 1 103 ? 13.482 -4.187 -9.305 1.00 79.81 103 GLU A C 1
ATOM 832 O O . GLU A 1 103 ? 13.463 -5.410 -9.133 1.00 79.81 103 GLU A O 1
ATOM 837 N N . PRO A 1 104 ? 12.867 -3.640 -10.372 1.00 75.12 104 PRO A N 1
ATOM 838 C CA . PRO A 1 104 ? 12.294 -4.462 -11.437 1.00 75.12 104 PRO A CA 1
ATOM 839 C C . PRO A 1 104 ? 13.320 -5.429 -12.035 1.00 75.12 104 PRO A C 1
ATOM 841 O O . PRO A 1 104 ? 14.407 -5.023 -12.436 1.00 75.12 104 PRO A O 1
ATOM 844 N N . GLY A 1 105 ? 12.961 -6.714 -12.110 1.00 76.62 105 GLY A N 1
ATOM 845 C CA . GLY A 1 105 ? 13.837 -7.781 -12.607 1.00 76.62 105 GLY A CA 1
ATOM 846 C C . GLY A 1 105 ? 14.772 -8.390 -11.555 1.00 76.62 105 GLY A C 1
ATOM 847 O O . GLY A 1 105 ? 15.489 -9.346 -11.852 1.00 76.62 105 GLY A O 1
ATOM 848 N N . GLU A 1 106 ? 14.763 -7.895 -10.317 1.00 82.00 106 GLU A N 1
ATOM 849 C CA . GLU A 1 106 ? 15.581 -8.432 -9.231 1.00 82.00 106 GLU A CA 1
ATOM 850 C C . GLU A 1 106 ? 14.922 -9.668 -8.587 1.00 82.00 106 GLU A C 1
ATOM 852 O O . GLU A 1 106 ? 14.245 -9.570 -7.568 1.00 82.00 106 GLU A O 1
ATOM 857 N N . HIS A 1 107 ? 15.110 -10.855 -9.175 1.00 82.94 107 HIS A N 1
ATOM 858 C CA . HIS A 1 107 ? 14.403 -12.078 -8.740 1.00 82.94 107 HIS A CA 1
ATOM 859 C C . HIS A 1 107 ? 15.200 -12.983 -7.783 1.00 82.94 107 HIS A C 1
ATOM 861 O O . HIS A 1 107 ? 14.674 -13.952 -7.241 1.00 82.94 107 HIS A O 1
ATOM 867 N N . GLU A 1 108 ? 16.480 -12.691 -7.557 1.00 83.56 108 GLU A N 1
ATOM 868 C CA . GLU A 1 108 ? 17.373 -13.561 -6.775 1.00 83.56 108 GLU A CA 1
ATOM 869 C C . GLU A 1 108 ? 17.800 -12.966 -5.433 1.00 83.56 108 GLU A C 1
ATOM 871 O O . GLU A 1 108 ? 18.502 -13.623 -4.653 1.00 83.56 108 GLU A O 1
ATOM 876 N N . SER A 1 109 ? 17.365 -11.740 -5.141 1.00 81.81 109 SER A N 1
ATOM 877 C CA . SER A 1 109 ? 17.759 -11.047 -3.923 1.00 81.81 109 SER A CA 1
ATOM 878 C C . SER A 1 109 ? 17.217 -11.732 -2.677 1.00 81.81 109 SER A C 1
ATOM 880 O O . SER A 1 109 ? 16.188 -12.418 -2.679 1.00 81.81 109 SER A O 1
ATOM 882 N N . TYR A 1 110 ? 17.922 -11.521 -1.566 1.00 81.88 110 TYR A N 1
ATOM 883 C CA . TYR A 1 110 ? 17.468 -11.982 -0.258 1.00 81.88 110 TYR A CA 1
ATOM 884 C C . TYR A 1 110 ? 16.050 -11.473 0.052 1.00 81.88 110 TYR A C 1
ATOM 886 O O . TYR A 1 110 ? 15.217 -12.229 0.551 1.00 81.88 110 TYR A O 1
ATOM 894 N N . PHE A 1 111 ? 15.757 -10.216 -0.296 1.00 78.12 111 PHE A N 1
ATOM 895 C CA . PHE A 1 111 ? 14.446 -9.606 -0.086 1.00 78.12 111 PHE A CA 1
ATOM 896 C C . PHE A 1 111 ? 13.362 -10.233 -0.961 1.00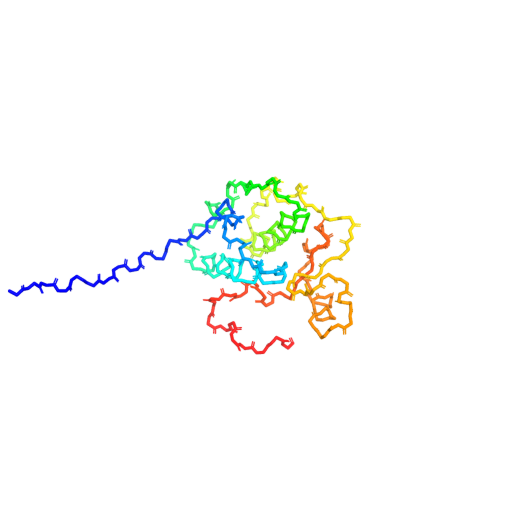 78.12 111 PHE A C 1
ATOM 898 O O . PHE A 1 111 ? 12.284 -10.523 -0.441 1.00 78.12 111 PHE A O 1
ATOM 905 N N . TRP A 1 112 ? 13.662 -10.527 -2.229 1.00 87.81 112 TRP A N 1
ATOM 906 C CA . TRP A 1 112 ? 12.739 -11.218 -3.127 1.00 87.81 112 TRP A CA 1
ATOM 907 C C . TRP A 1 112 ? 12.326 -12.577 -2.563 1.00 87.81 112 TRP A C 1
ATOM 909 O O . TRP A 1 112 ? 11.146 -12.835 -2.330 1.00 87.81 112 TRP A O 1
ATOM 919 N N . LYS A 1 113 ? 13.309 -13.431 -2.251 1.00 89.44 113 LYS A N 1
ATOM 920 C CA . LYS A 1 113 ? 13.065 -14.788 -1.734 1.00 89.44 113 LYS A CA 1
ATOM 921 C C . LYS A 1 113 ? 12.244 -14.768 -0.447 1.00 89.44 113 LYS A C 1
ATOM 923 O O . LYS A 1 113 ? 11.324 -15.565 -0.283 1.00 89.44 113 LYS A O 1
ATOM 928 N N . ARG A 1 114 ? 12.549 -13.831 0.452 1.00 87.56 114 ARG A N 1
ATOM 929 C CA . ARG A 1 114 ? 11.825 -13.639 1.714 1.00 87.56 114 ARG A CA 1
ATOM 930 C C . ARG A 1 114 ? 10.390 -13.167 1.504 1.00 87.56 114 ARG A C 1
ATOM 932 O O . ARG A 1 114 ? 9.490 -13.703 2.144 1.00 87.56 114 ARG A O 1
ATOM 939 N N . ALA A 1 115 ? 10.177 -12.191 0.623 1.00 89.88 115 ALA A N 1
ATOM 940 C CA . ALA A 1 115 ? 8.841 -11.714 0.290 1.00 89.88 115 ALA A CA 1
ATOM 941 C C . ALA A 1 115 ? 8.000 -12.844 -0.311 1.00 89.88 115 ALA A C 1
ATOM 943 O O . ALA A 1 115 ? 6.910 -13.100 0.179 1.00 89.88 115 ALA A O 1
ATOM 944 N N . MET A 1 116 ? 8.533 -13.584 -1.284 1.00 91.75 116 MET A N 1
ATOM 945 C CA . MET A 1 116 ? 7.815 -14.698 -1.910 1.00 91.75 116 MET A CA 1
ATOM 946 C C . MET A 1 116 ? 7.480 -15.825 -0.924 1.00 91.75 116 MET A C 1
ATOM 948 O O . MET A 1 116 ? 6.403 -16.405 -1.002 1.00 91.75 116 MET A O 1
ATOM 952 N N . ALA A 1 117 ? 8.375 -16.128 0.020 1.00 92.25 117 ALA A N 1
ATOM 953 C CA . ALA A 1 117 ? 8.169 -17.211 0.981 1.00 92.25 117 ALA A CA 1
ATOM 954 C C . ALA A 1 117 ? 7.153 -16.884 2.089 1.00 92.25 117 ALA A C 1
ATOM 956 O O . ALA A 1 117 ? 6.536 -17.798 2.630 1.00 92.25 117 ALA A O 1
ATOM 957 N N . GLN A 1 118 ? 7.017 -15.610 2.471 1.00 93.12 118 GLN A N 1
ATOM 958 C CA . GLN A 1 118 ? 6.251 -15.207 3.659 1.00 93.12 118 GLN A CA 1
ATOM 959 C C . GLN A 1 118 ? 5.125 -14.209 3.374 1.00 93.12 118 GLN A C 1
ATOM 961 O O . GLN A 1 118 ? 4.474 -13.759 4.318 1.00 93.12 118 GLN A O 1
ATOM 966 N N . ALA A 1 119 ? 4.914 -13.816 2.116 1.00 94.94 119 ALA A N 1
ATOM 967 C CA . ALA A 1 119 ? 3.946 -12.786 1.759 1.00 94.94 119 ALA A CA 1
ATOM 968 C C . ALA A 1 119 ? 2.550 -13.055 2.346 1.00 94.94 119 ALA A C 1
ATOM 970 O O . ALA A 1 119 ? 2.103 -14.207 2.383 1.00 94.94 119 ALA A O 1
ATOM 971 N N . PRO A 1 120 ? 1.824 -11.994 2.747 1.00 96.12 120 PRO A N 1
ATOM 972 C CA . PRO A 1 120 ? 0.395 -12.095 3.008 1.00 96.12 120 PRO A CA 1
ATOM 973 C C . PRO A 1 120 ? -0.338 -12.784 1.852 1.00 96.12 120 PRO A C 1
ATOM 975 O O . PRO A 1 120 ? -0.053 -12.531 0.683 1.00 96.12 120 PRO A O 1
ATOM 978 N N . THR A 1 121 ? -1.331 -13.615 2.160 1.00 95.31 121 THR A N 1
ATOM 979 C CA . THR A 1 121 ? -2.124 -14.333 1.144 1.00 95.31 121 THR A CA 1
ATOM 980 C C . THR A 1 121 ? -2.820 -13.382 0.165 1.00 95.31 121 THR A C 1
ATOM 982 O O . THR A 1 121 ? -2.978 -13.703 -1.013 1.00 95.31 121 THR A O 1
ATOM 985 N N . THR A 1 122 ? -3.171 -12.179 0.623 1.00 96.62 122 THR A N 1
ATOM 986 C CA . THR A 1 122 ? -3.777 -11.113 -0.186 1.00 96.62 122 THR A CA 1
ATOM 987 C C . THR A 1 122 ? -2.872 -10.622 -1.321 1.00 96.62 122 THR A C 1
ATOM 989 O O . THR A 1 122 ? -3.387 -10.161 -2.341 1.00 96.62 122 THR A O 1
ATOM 992 N N . CYS A 1 123 ? -1.546 -10.776 -1.212 1.00 96.75 123 CYS A N 1
ATOM 993 C CA . CYS A 1 123 ? -0.582 -10.392 -2.250 1.00 96.75 123 CYS A CA 1
ATOM 994 C C . CYS A 1 123 ? -0.850 -11.080 -3.595 1.00 96.75 123 CYS A C 1
ATOM 996 O O . CYS A 1 123 ? -0.676 -10.455 -4.644 1.00 96.75 123 CYS A O 1
ATOM 998 N N . VAL A 1 124 ? -1.333 -12.329 -3.574 1.00 96.62 124 VAL A N 1
ATOM 999 C CA . VAL A 1 124 ? -1.612 -13.127 -4.781 1.00 96.62 124 VAL A CA 1
ATOM 1000 C C . VAL A 1 124 ? -2.641 -12.442 -5.684 1.00 96.62 124 VAL A C 1
ATOM 1002 O O . VAL A 1 124 ? -2.491 -12.453 -6.903 1.00 96.62 124 VAL A O 1
ATOM 1005 N N . HIS A 1 125 ? -3.654 -11.785 -5.105 1.00 97.25 125 HIS A N 1
ATOM 1006 C CA . HIS A 1 125 ? -4.690 -11.077 -5.872 1.00 97.25 125 HIS A CA 1
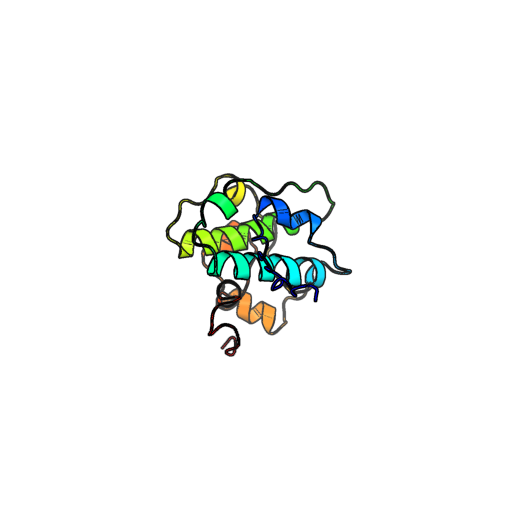ATOM 1007 C C . HIS A 1 125 ? -4.108 -9.941 -6.723 1.00 97.25 125 HIS A C 1
ATOM 1009 O O . HIS A 1 125 ? -4.499 -9.754 -7.875 1.00 97.25 125 HIS A O 1
ATOM 1015 N N . HIS A 1 126 ? -3.158 -9.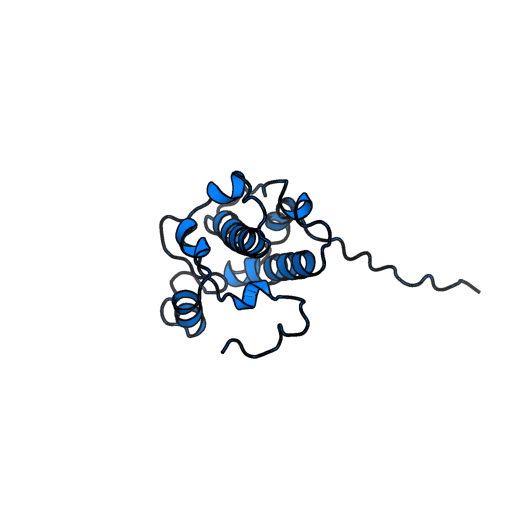192 -6.162 1.00 97.56 126 HIS A N 1
ATOM 1016 C CA . HIS A 1 126 ? -2.552 -8.031 -6.818 1.00 97.56 126 HIS A CA 1
ATOM 1017 C C . HIS A 1 126 ? -1.308 -8.382 -7.632 1.00 97.56 126 HIS A C 1
ATOM 1019 O O . HIS A 1 126 ? -0.869 -7.564 -8.442 1.00 97.56 126 HIS A O 1
ATOM 1025 N N . ARG A 1 127 ? -0.740 -9.574 -7.396 1.00 96.44 127 ARG A N 1
ATOM 1026 C CA . ARG A 1 127 ? 0.589 -9.997 -7.858 1.00 96.44 127 ARG A CA 1
ATOM 1027 C C . ARG A 1 127 ? 1.704 -9.062 -7.383 1.00 96.44 127 ARG A C 1
ATOM 1029 O O . ARG A 1 127 ? 2.704 -8.862 -8.065 1.00 96.44 127 ARG A O 1
ATOM 1036 N N . VAL A 1 128 ? 1.514 -8.497 -6.189 1.00 95.38 128 VAL A N 1
ATOM 1037 C CA . VAL A 1 128 ? 2.491 -7.653 -5.498 1.00 95.38 128 VAL A CA 1
ATOM 1038 C C . VAL A 1 128 ? 2.811 -8.272 -4.150 1.00 95.38 128 VAL A C 1
ATOM 1040 O O . VAL A 1 128 ? 1.959 -8.315 -3.265 1.00 95.38 128 VAL A O 1
ATOM 1043 N N . TYR A 1 129 ? 4.047 -8.720 -3.990 1.00 95.38 129 TYR A N 1
ATOM 1044 C CA . TYR A 1 129 ? 4.532 -9.444 -2.827 1.00 95.38 129 TYR A CA 1
ATOM 1045 C C . TYR A 1 129 ? 5.396 -8.540 -1.955 1.00 95.38 129 TYR A C 1
ATOM 1047 O O . TYR A 1 129 ? 6.161 -7.710 -2.440 1.00 95.38 129 TYR A O 1
ATOM 1055 N N . PHE A 1 130 ? 5.289 -8.702 -0.644 1.00 93.62 130 PHE A N 1
ATOM 1056 C CA . PHE A 1 130 ? 6.145 -8.029 0.324 1.00 93.62 130 PHE A CA 1
ATOM 1057 C C . PHE A 1 130 ? 6.212 -8.849 1.602 1.00 93.62 130 PHE A C 1
ATOM 1059 O O . PHE A 1 130 ? 5.323 -9.642 1.903 1.00 93.62 130 PHE A O 1
ATOM 1066 N N . HIS A 1 131 ? 7.266 -8.640 2.382 1.00 92.31 131 HIS A N 1
ATOM 1067 C CA . HIS A 1 131 ? 7.397 -9.310 3.666 1.00 92.31 131 HIS A CA 1
ATOM 1068 C C . HIS A 1 131 ? 6.319 -8.817 4.649 1.00 92.31 131 HIS A C 1
ATOM 1070 O O . HIS A 1 131 ? 6.179 -7.603 4.809 1.00 92.31 131 HIS A O 1
ATOM 1076 N N . PRO A 1 132 ? 5.610 -9.697 5.379 1.00 92.62 132 PRO A N 1
ATOM 1077 C CA . PRO A 1 132 ? 4.485 -9.320 6.243 1.00 92.62 132 PRO A CA 1
ATOM 1078 C C . PRO A 1 132 ? 4.898 -8.361 7.356 1.00 92.62 132 PRO A C 1
ATOM 1080 O O . PRO A 1 132 ? 4.108 -7.506 7.752 1.00 92.62 132 PRO A O 1
ATOM 1083 N N . ARG A 1 133 ? 6.168 -8.431 7.787 1.00 90.25 133 ARG A N 1
ATOM 1084 C CA . ARG A 1 133 ? 6.740 -7.449 8.716 1.00 90.25 133 ARG A CA 1
ATOM 1085 C C . ARG A 1 133 ? 6.497 -6.028 8.263 1.00 90.25 133 ARG A C 1
ATOM 1087 O O . ARG A 1 133 ? 6.273 -5.238 9.157 1.00 90.25 133 ARG A O 1
ATOM 1094 N N . LEU A 1 134 ? 6.452 -5.727 6.954 1.00 91.81 134 LEU A N 1
ATOM 1095 C CA . LEU A 1 134 ? 6.148 -4.400 6.398 1.00 91.81 134 LEU A CA 1
ATOM 1096 C C . LEU A 1 134 ? 4.894 -3.761 7.009 1.00 91.81 134 LEU A C 1
ATOM 1098 O O . LEU A 1 134 ? 4.859 -2.544 7.183 1.00 91.81 134 LEU A O 1
ATOM 1102 N N . LEU A 1 135 ? 3.912 -4.573 7.401 1.00 94.56 135 LEU A N 1
ATOM 1103 C CA . LEU A 1 135 ? 2.658 -4.135 8.005 1.00 94.56 135 LEU A CA 1
ATOM 1104 C C . LEU A 1 135 ? 2.812 -3.685 9.465 1.00 94.56 135 LEU A C 1
ATOM 1106 O O . LEU A 1 135 ? 1.937 -3.004 9.996 1.00 94.56 135 LEU A O 1
ATOM 1110 N N . ASP A 1 136 ? 3.914 -4.019 10.129 1.00 93.69 136 ASP A N 1
ATOM 1111 C CA . ASP A 1 136 ? 4.158 -3.686 11.536 1.00 93.69 136 ASP A CA 1
ATOM 1112 C C . ASP A 1 136 ? 4.829 -2.319 11.701 1.00 93.69 136 ASP A C 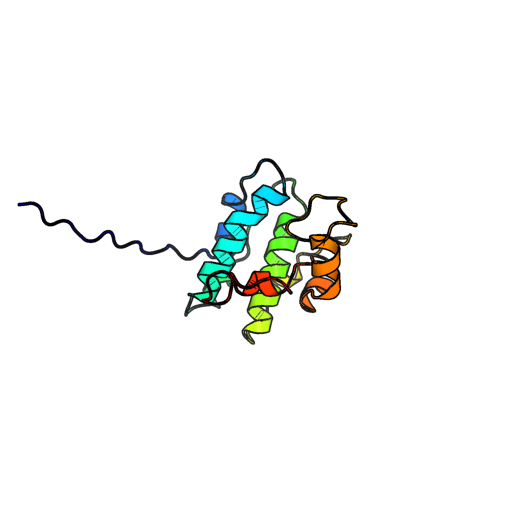1
ATOM 1114 O O . ASP A 1 136 ? 5.188 -1.928 12.814 1.00 93.69 136 ASP A O 1
ATOM 1118 N N . LYS A 1 137 ? 5.035 -1.566 10.612 1.00 91.44 137 LYS A N 1
ATOM 1119 C CA . LYS A 1 137 ? 5.788 -0.309 10.658 1.00 91.44 137 LYS A CA 1
ATOM 1120 C C . LYS A 1 137 ? 5.180 0.629 11.684 1.00 91.44 137 LYS A C 1
ATOM 1122 O O . LYS A 1 137 ? 3.987 0.898 11.672 1.00 91.44 137 LYS A O 1
ATOM 1127 N N . GLY A 1 138 ? 6.021 1.161 12.568 1.00 87.69 138 GLY A N 1
ATOM 1128 C CA . GLY A 1 138 ? 5.581 2.089 13.611 1.00 87.69 138 GLY A CA 1
ATOM 1129 C C . GLY A 1 138 ? 5.003 1.431 14.868 1.00 87.69 138 GLY A C 1
ATOM 1130 O O . GLY A 1 138 ? 4.658 2.176 15.784 1.00 87.69 138 GLY A O 1
ATOM 1131 N N . THR A 1 139 ? 4.943 0.097 14.939 1.00 88.06 139 THR A N 1
ATOM 1132 C CA . THR A 1 139 ? 4.739 -0.644 16.195 1.00 88.06 139 THR A CA 1
ATOM 1133 C C . THR A 1 139 ? 6.057 -0.756 16.984 1.00 88.06 139 THR A C 1
ATOM 1135 O O . THR A 1 139 ? 7.126 -0.555 16.392 1.00 88.06 139 THR A O 1
ATOM 1138 N N . PRO A 1 140 ? 6.014 -1.063 18.298 1.00 82.31 140 PRO A N 1
ATOM 1139 C CA . PRO A 1 140 ? 7.221 -1.264 19.099 1.00 82.31 140 PRO A CA 1
ATOM 1140 C C . PRO A 1 140 ? 8.136 -2.365 18.551 1.00 82.31 140 PRO A C 1
ATOM 1142 O O . PRO A 1 140 ? 9.336 -2.221 18.575 1.00 82.31 140 PRO A O 1
ATOM 1145 N N . ASP A 1 141 ? 7.631 -3.436 17.955 1.00 83.25 141 ASP A N 1
ATOM 1146 C CA . ASP A 1 141 ? 8.512 -4.558 17.592 1.00 83.25 141 ASP A CA 1
ATOM 1147 C C . ASP A 1 141 ? 9.007 -4.514 16.138 1.00 83.25 141 ASP A C 1
ATOM 1149 O O . ASP A 1 141 ? 9.659 -5.443 15.660 1.00 83.25 141 ASP A O 1
ATOM 1153 N N . TRP A 1 142 ? 8.735 -3.421 15.418 1.00 78.50 142 TRP A N 1
ATOM 1154 C CA . TRP A 1 142 ? 9.087 -3.270 14.001 1.00 78.50 142 TRP A CA 1
ATOM 1155 C C . TRP A 1 142 ? 10.590 -3.389 13.708 1.00 78.50 142 TRP A C 1
ATOM 1157 O O . TRP A 1 142 ? 10.983 -3.820 12.624 1.00 78.50 142 TRP A O 1
ATOM 1167 N N . TRP A 1 143 ? 11.435 -2.944 14.640 1.00 72.62 143 TRP A N 1
ATOM 1168 C CA . TRP A 1 143 ? 12.891 -2.950 14.468 1.00 72.62 143 TRP A CA 1
ATOM 1169 C C . TRP A 1 143 ? 13.520 -4.328 14.684 1.00 72.62 143 TRP A C 1
ATOM 1171 O O . TRP A 1 143 ? 14.724 -4.477 14.471 1.00 72.62 143 TRP A O 1
ATOM 1181 N N . LEU A 1 144 ? 12.744 -5.322 15.126 1.00 75.50 144 LEU A N 1
ATOM 1182 C CA . LEU A 1 144 ? 13.239 -6.686 15.246 1.00 75.50 144 LEU A CA 1
ATOM 1183 C C . LEU A 1 144 ? 13.571 -7.263 13.860 1.00 75.50 144 LEU A C 1
ATOM 1185 O O . LEU A 1 144 ? 12.979 -6.850 12.858 1.00 75.50 144 LEU A O 1
ATOM 1189 N N . PRO A 1 145 ? 14.512 -8.221 13.776 1.00 73.31 145 PRO A N 1
ATOM 1190 C CA . PRO A 1 145 ? 14.912 -8.787 12.498 1.00 73.31 145 PRO A CA 1
ATOM 1191 C C . PRO A 1 145 ? 13.731 -9.417 11.751 1.00 73.31 145 PRO A C 1
ATOM 1193 O O . PRO A 1 145 ? 12.836 -10.025 12.344 1.00 73.31 145 PRO A O 1
ATOM 1196 N N . TRP A 1 146 ? 13.752 -9.291 10.424 1.00 72.12 146 TRP A N 1
ATOM 1197 C CA . TRP A 1 146 ? 12.779 -9.914 9.525 1.00 72.12 146 TRP A CA 1
ATOM 1198 C C . TRP A 1 146 ? 13.224 -11.365 9.289 1.00 72.12 146 TRP A C 1
ATOM 1200 O O . TRP A 1 146 ? 13.734 -11.715 8.221 1.00 72.12 146 TRP A O 1
ATOM 1210 N N . THR A 1 147 ? 13.184 -12.144 10.377 1.00 65.00 147 THR A N 1
ATOM 1211 C CA . THR A 1 147 ? 13.567 -13.563 10.445 1.00 65.00 147 THR A CA 1
ATOM 1212 C C . THR A 1 147 ? 12.514 -14.476 9.875 1.00 65.00 147 THR A C 1
ATOM 1214 O O . THR A 1 147 ? 11.315 -14.188 10.064 1.00 65.00 147 THR A O 1
#

Sequence (147 aa):
MPTRGKPSFRVRRRAAAELPPHMVGETLFQAYRTPLLQFVADWNRSTDKVAMVEEAPFYEGPDKYLLPSISAVVHALVDRANLTVPQWVREHRLAEDWVLLCEPGEHESYFWKRAMAQAPTTCVHHRVYFHPRLLDKGTPDWWLPWT

pLDDT: mean 85.72, std 14.97, range [36.16, 98.44]

Secondary structure (DSSP, 8-state):
------------PPPGGGSGGG---SSHHHHHHHHHHHHHHHHHH-S--STTTSSPP---SS-TTHHHHHHHHHHHHHHHTTPPPPHHHHH---SS-EETTS-TT--SSHHHHHHHHH--TTHHHHTEE--GGGGGTTSGGGGS---

Radius of gyration: 16.12 Å; chains: 1; bounding box: 32×54×44 Å